Protein AF-A0A831SPI7-F1 (afdb_monomer_lite)

Radius of gyration: 17.7 Å; chains: 1; bounding box: 37×40×50 Å

Structure (mmCIF, N/CA/C/O backbone):
data_AF-A0A831SPI7-F1
#
_entry.id   AF-A0A831SPI7-F1
#
loop_
_atom_site.group_PDB
_atom_site.id
_atom_site.type_symbol
_atom_site.label_atom_id
_atom_site.label_alt_id
_atom_site.label_comp_id
_atom_site.label_asym_id
_atom_site.label_entity_id
_atom_site.label_seq_id
_atom_site.pdbx_PDB_ins_code
_atom_site.Cartn_x
_atom_site.Cartn_y
_atom_site.Cartn_z
_atom_site.occupancy
_atom_site.B_iso_or_equiv
_atom_site.auth_seq_id
_atom_site.auth_comp_id
_atom_site.auth_asym_id
_atom_site.auth_atom_id
_atom_site.pdbx_PDB_model_num
ATOM 1 N N . MET A 1 1 ? -7.071 -15.184 31.768 1.00 44.12 1 MET A N 1
ATOM 2 C CA . MET A 1 1 ? -7.156 -14.038 30.840 1.00 44.12 1 MET A CA 1
ATOM 3 C C . MET A 1 1 ? -6.169 -14.318 29.730 1.00 44.12 1 MET A C 1
ATOM 5 O O . MET A 1 1 ? -5.034 -14.636 30.034 1.00 44.12 1 MET A O 1
ATOM 9 N N . SER A 1 2 ? -6.657 -14.368 28.497 1.00 44.91 2 SER A N 1
ATOM 10 C CA . SER A 1 2 ? -5.990 -14.978 27.350 1.00 44.91 2 SER A CA 1
ATOM 11 C C . SER A 1 2 ? -4.727 -14.231 26.917 1.00 44.91 2 SER A C 1
ATOM 13 O O . SER A 1 2 ? -4.809 -13.075 26.504 1.00 44.91 2 SER A O 1
ATOM 15 N N . ASP A 1 3 ? -3.588 -14.923 26.939 1.00 47.16 3 ASP A N 1
ATOM 16 C CA . ASP A 1 3 ? -2.346 -14.549 26.265 1.00 47.16 3 ASP A CA 1
ATOM 17 C C . ASP A 1 3 ? -2.579 -14.409 24.755 1.00 47.16 3 ASP A C 1
ATOM 19 O O . ASP A 1 3 ? -2.483 -15.361 23.974 1.00 47.16 3 ASP A O 1
ATOM 23 N N . LYS A 1 4 ? -2.913 -13.197 24.316 1.00 54.78 4 LYS A N 1
ATOM 24 C CA . LYS A 1 4 ? -2.901 -12.833 22.902 1.00 54.78 4 LYS A CA 1
ATOM 25 C C . LYS A 1 4 ? -1.438 -12.648 22.503 1.00 54.78 4 LYS A C 1
ATOM 27 O O . LYS A 1 4 ? -0.913 -11.546 22.609 1.00 54.78 4 LYS A O 1
ATOM 32 N N . LYS A 1 5 ? -0.779 -13.729 22.064 1.00 51.09 5 LYS A N 1
ATOM 33 C CA . LYS A 1 5 ? 0.512 -13.652 21.364 1.00 51.09 5 LYS A CA 1
ATOM 34 C C . LYS A 1 5 ? 0.345 -12.721 20.161 1.00 51.09 5 LYS A C 1
ATOM 36 O O . LYS A 1 5 ? -0.219 -13.110 19.139 1.00 51.09 5 LYS A O 1
ATOM 41 N N . THR A 1 6 ? 0.774 -11.476 20.305 1.00 55.69 6 THR A N 1
ATOM 42 C CA . THR A 1 6 ? 0.983 -10.570 19.185 1.00 55.69 6 THR A CA 1
ATOM 43 C C . THR A 1 6 ? 2.224 -11.076 18.474 1.00 55.69 6 THR A C 1
ATOM 45 O O . THR A 1 6 ? 3.334 -10.896 18.959 1.00 55.69 6 THR A O 1
ATOM 48 N N . ASP A 1 7 ? 2.011 -11.805 17.381 1.00 59.31 7 ASP A N 1
ATOM 49 C CA . ASP A 1 7 ? 3.032 -12.051 16.368 1.00 59.31 7 ASP A CA 1
ATOM 50 C C . ASP A 1 7 ? 3.718 -10.709 16.088 1.00 59.31 7 ASP A C 1
ATOM 52 O O . ASP A 1 7 ? 3.061 -9.759 15.650 1.00 59.31 7 ASP A O 1
ATOM 56 N N . ASP A 1 8 ? 4.991 -10.602 16.469 1.00 60.44 8 ASP A N 1
ATOM 57 C CA . ASP A 1 8 ? 5.811 -9.395 16.372 1.00 60.44 8 ASP A CA 1
ATOM 58 C C . ASP A 1 8 ? 6.138 -9.183 14.889 1.00 60.44 8 ASP A C 1
ATOM 60 O O . ASP A 1 8 ? 7.240 -9.440 14.399 1.00 60.44 8 ASP A O 1
ATOM 64 N N . LYS A 1 9 ? 5.106 -8.835 14.114 1.00 69.00 9 LYS A N 1
ATOM 65 C CA . LYS A 1 9 ? 5.231 -8.544 12.694 1.00 69.00 9 LYS A CA 1
ATOM 66 C C . LYS A 1 9 ? 6.093 -7.305 12.595 1.00 69.00 9 LYS A C 1
ATOM 68 O O . LYS A 1 9 ? 5.643 -6.196 12.869 1.00 69.00 9 LYS A O 1
ATOM 73 N N . LYS A 1 10 ? 7.354 -7.510 12.231 1.00 79.12 10 LYS A N 1
ATOM 74 C CA . LYS A 1 10 ? 8.281 -6.424 11.940 1.00 79.12 10 LYS A CA 1
ATOM 75 C C . LYS A 1 10 ? 7.748 -5.681 10.721 1.00 79.12 10 LYS A C 1
ATOM 77 O O . LYS A 1 10 ? 7.676 -6.242 9.630 1.00 79.12 10 LYS A O 1
ATOM 82 N N . TYR A 1 11 ? 7.345 -4.433 10.923 1.00 79.81 11 TYR A N 1
ATOM 83 C CA . TYR A 1 11 ? 6.933 -3.544 9.845 1.00 79.81 11 TYR A CA 1
ATOM 84 C C . TYR A 1 11 ? 8.097 -2.632 9.476 1.00 79.81 11 TYR A C 1
ATOM 86 O O . TYR A 1 11 ? 8.772 -2.089 10.350 1.00 79.81 11 TYR A O 1
ATOM 94 N N . THR A 1 12 ? 8.294 -2.432 8.177 1.00 83.44 12 THR A N 1
ATOM 95 C CA . THR A 1 12 ? 9.218 -1.428 7.649 1.00 83.44 12 THR A CA 1
ATOM 96 C C . THR A 1 12 ? 8.411 -0.258 7.105 1.00 83.44 12 THR A C 1
ATOM 98 O O . THR A 1 12 ? 7.423 -0.451 6.395 1.00 83.44 12 THR A O 1
ATOM 101 N N . THR A 1 13 ? 8.838 0.964 7.419 1.00 85.75 13 THR A N 1
ATOM 102 C CA . THR A 1 13 ? 8.270 2.177 6.828 1.00 85.75 13 THR A CA 1
ATOM 103 C C . THR A 1 13 ? 8.921 2.425 5.475 1.00 85.75 13 THR A C 1
ATOM 105 O O . THR A 1 13 ? 10.136 2.578 5.386 1.00 85.75 13 THR A O 1
ATOM 108 N N . ILE A 1 1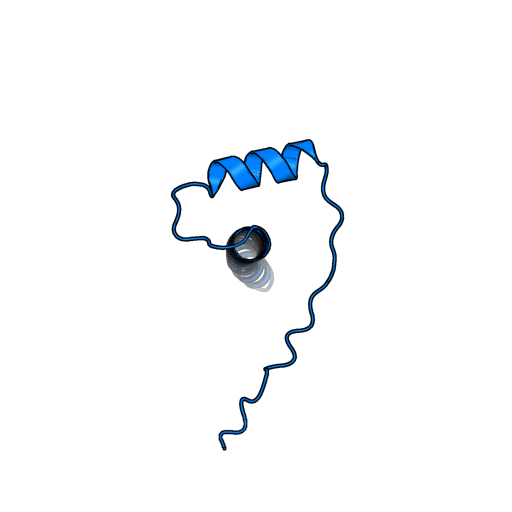4 ? 8.109 2.502 4.425 1.00 84.94 14 ILE A N 1
ATOM 109 C CA . ILE A 1 14 ? 8.552 2.881 3.084 1.00 84.94 14 ILE A CA 1
ATOM 110 C C . ILE A 1 14 ? 8.047 4.283 2.754 1.00 84.94 14 ILE A C 1
ATOM 112 O O . ILE A 1 14 ? 6.903 4.631 3.043 1.00 84.94 14 ILE A O 1
ATOM 116 N N . SER A 1 15 ? 8.903 5.095 2.140 1.00 86.69 15 SER A N 1
ATOM 117 C CA . SER A 1 15 ? 8.488 6.388 1.601 1.00 86.69 15 SER A CA 1
ATOM 118 C C . SER A 1 15 ? 7.996 6.193 0.175 1.00 86.69 15 SER A C 1
ATOM 120 O O . SER A 1 15 ? 8.731 5.691 -0.671 1.00 86.69 15 SER A O 1
ATOM 122 N N . ILE A 1 16 ? 6.759 6.603 -0.092 1.00 86.50 16 ILE A N 1
ATOM 123 C CA . ILE A 1 16 ? 6.178 6.610 -1.434 1.00 86.50 16 ILE A CA 1
ATOM 124 C C . ILE A 1 16 ? 5.695 8.021 -1.770 1.00 86.50 16 ILE A C 1
ATOM 126 O O . ILE A 1 16 ? 5.262 8.746 -0.870 1.00 86.50 16 ILE A O 1
ATOM 130 N N . PRO A 1 17 ? 5.730 8.430 -3.048 1.00 92.38 17 PRO A N 1
ATOM 131 C CA . PRO A 1 17 ? 5.154 9.697 -3.465 1.00 92.38 17 PRO A CA 1
ATOM 132 C C . PRO A 1 17 ? 3.694 9.822 -3.017 1.00 92.38 17 PRO A C 1
ATOM 134 O O . PRO A 1 17 ? 2.868 8.956 -3.315 1.00 92.38 17 PRO A O 1
ATOM 137 N N . THR A 1 18 ? 3.357 10.938 -2.368 1.00 91.38 18 THR A N 1
ATOM 138 C CA . THR A 1 18 ? 1.989 11.285 -1.953 1.00 91.38 18 THR A CA 1
ATOM 139 C C . THR A 1 18 ? 0.935 11.043 -3.044 1.00 91.38 18 THR A C 1
ATOM 141 O O . THR A 1 18 ? -0.065 10.390 -2.746 1.00 91.38 18 THR A O 1
ATOM 144 N N . PRO A 1 19 ? 1.138 11.445 -4.321 1.00 93.56 19 PRO A N 1
ATOM 145 C CA . PRO A 1 19 ? 0.132 11.198 -5.358 1.00 93.56 19 PRO A CA 1
ATOM 146 C C . PRO A 1 19 ? -0.091 9.708 -5.659 1.00 93.56 19 PRO A C 1
ATOM 148 O O . PRO A 1 19 ? -1.188 9.325 -6.067 1.00 93.56 19 PRO A O 1
ATOM 151 N N . LEU A 1 20 ? 0.919 8.852 -5.470 1.00 88.06 20 LEU A N 1
ATOM 152 C CA . LEU A 1 20 ? 0.755 7.404 -5.614 1.00 88.06 20 LEU A CA 1
ATOM 153 C C . LEU A 1 20 ? -0.032 6.831 -4.438 1.00 88.06 20 LEU A C 1
ATOM 155 O O . LEU A 1 20 ? -0.965 6.063 -4.662 1.00 88.06 20 LEU A O 1
ATOM 159 N N . ALA A 1 21 ? 0.280 7.256 -3.211 1.00 88.56 21 ALA A N 1
ATOM 160 C CA . ALA A 1 21 ? -0.459 6.841 -2.021 1.00 88.56 21 ALA A CA 1
ATOM 161 C C . ALA A 1 21 ? -1.961 7.153 -2.148 1.00 88.56 21 ALA A C 1
ATOM 163 O O . ALA A 1 21 ? -2.800 6.297 -1.868 1.00 88.56 21 ALA A O 1
ATOM 164 N N . GLU A 1 22 ? -2.309 8.345 -2.641 1.00 91.19 22 GLU A N 1
ATOM 165 C CA . GLU A 1 22 ? -3.705 8.741 -2.848 1.00 91.19 22 GLU A CA 1
ATOM 166 C C . GLU A 1 22 ? -4.407 7.933 -3.942 1.00 91.19 22 GLU A C 1
ATOM 168 O O . GLU A 1 22 ? -5.558 7.527 -3.768 1.00 91.19 22 GLU A O 1
ATOM 173 N N . LYS A 1 23 ? -3.726 7.655 -5.061 1.00 90.31 23 LYS A N 1
ATOM 174 C CA . LYS A 1 23 ? -4.272 6.788 -6.117 1.00 90.31 23 LYS A CA 1
ATOM 175 C C . LYS A 1 23 ? -4.546 5.382 -5.598 1.00 90.31 23 LYS A C 1
ATOM 177 O O . LYS A 1 23 ? -5.597 4.823 -5.904 1.00 90.31 23 LYS A O 1
ATOM 182 N N . ILE A 1 24 ? -3.627 4.826 -4.808 1.00 88.62 24 ILE A N 1
ATOM 183 C CA . ILE A 1 24 ? -3.805 3.501 -4.212 1.00 88.62 24 ILE A CA 1
ATOM 184 C C . ILE A 1 24 ? -4.975 3.536 -3.228 1.00 88.62 24 ILE A C 1
ATOM 186 O O . ILE A 1 24 ? -5.839 2.671 -3.308 1.00 88.62 24 ILE A O 1
ATOM 190 N N . LYS A 1 25 ? -5.064 4.563 -2.374 1.00 88.00 25 LYS A N 1
ATOM 191 C CA . LYS A 1 25 ? -6.173 4.734 -1.425 1.00 88.00 25 LYS A CA 1
ATOM 192 C C . LYS A 1 25 ? -7.536 4.740 -2.125 1.00 88.00 25 LYS A C 1
ATOM 194 O O . LYS A 1 25 ? -8.421 3.989 -1.735 1.00 88.00 25 LYS A O 1
ATOM 199 N N . LYS A 1 26 ? -7.666 5.511 -3.209 1.00 91.44 26 LYS A N 1
ATOM 200 C CA . LYS A 1 26 ? -8.888 5.544 -4.031 1.00 91.44 26 LYS A CA 1
ATOM 201 C C . LYS A 1 26 ? -9.173 4.214 -4.723 1.00 91.44 26 LYS A C 1
ATOM 203 O O . LYS A 1 26 ? -10.328 3.849 -4.879 1.00 91.44 26 LYS A O 1
ATOM 208 N N . ARG A 1 27 ? -8.134 3.494 -5.155 1.00 87.69 27 ARG A N 1
ATOM 209 C CA . ARG A 1 27 ? -8.283 2.177 -5.790 1.00 87.69 27 ARG A CA 1
ATOM 210 C C . ARG A 1 27 ? -8.768 1.114 -4.801 1.00 87.69 27 ARG A C 1
ATOM 212 O O . ARG A 1 27 ? -9.499 0.222 -5.212 1.00 87.69 27 ARG A O 1
ATOM 219 N N . ILE A 1 28 ? -8.354 1.190 -3.535 1.00 88.94 28 ILE A N 1
ATOM 220 C CA . ILE A 1 28 ? -8.767 0.226 -2.506 1.00 88.94 28 ILE A CA 1
ATOM 221 C C . ILE A 1 28 ? -10.103 0.589 -1.842 1.00 88.94 28 ILE A C 1
ATOM 223 O O . ILE A 1 28 ? -10.712 -0.279 -1.218 1.00 88.94 28 ILE A O 1
ATOM 227 N N . GLU A 1 29 ? -10.586 1.827 -1.983 1.00 86.00 29 GLU A N 1
ATOM 228 C CA . GLU A 1 29 ? -11.924 2.238 -1.542 1.00 86.00 29 GLU A CA 1
ATOM 229 C C . GLU A 1 29 ? -13.000 1.423 -2.278 1.00 86.00 29 GLU A C 1
ATOM 231 O O . GLU A 1 29 ? -13.178 1.541 -3.487 1.00 86.00 29 GLU A O 1
ATOM 236 N N . GLY A 1 30 ? -13.701 0.557 -1.544 1.00 83.31 30 GLY A N 1
ATOM 237 C CA . GLY A 1 30 ? -14.694 -0.372 -2.101 1.00 83.31 30 GLY A CA 1
ATOM 238 C C . GLY A 1 30 ? -14.163 -1.782 -2.375 1.00 83.31 30 GLY A C 1
ATOM 239 O O . GLY A 1 30 ? -14.928 -2.660 -2.764 1.00 83.31 30 GLY A O 1
ATOM 240 N N . THR A 1 31 ? -12.877 -2.028 -2.126 1.00 85.88 31 THR A N 1
ATOM 241 C CA . THR A 1 31 ? -12.304 -3.381 -2.104 1.00 85.88 31 THR A CA 1
ATOM 242 C C . THR A 1 31 ? -12.351 -3.974 -0.692 1.00 85.88 31 THR A C 1
ATOM 244 O O . THR A 1 31 ? -12.610 -3.275 0.286 1.00 85.88 31 THR A O 1
ATOM 247 N N . GLY A 1 32 ? -12.043 -5.267 -0.559 1.00 83.75 32 GLY A N 1
ATOM 248 C CA . GLY A 1 32 ? -11.900 -5.926 0.746 1.00 83.75 32 GLY A CA 1
ATOM 249 C C . GLY A 1 32 ? -10.652 -5.515 1.543 1.00 83.75 32 GLY A C 1
ATOM 250 O O . GLY A 1 32 ? -10.440 -6.020 2.646 1.00 83.75 32 GLY A O 1
ATOM 251 N N . PHE A 1 33 ? -9.804 -4.625 1.015 1.00 86.12 33 PHE A N 1
ATOM 252 C CA . PHE A 1 33 ? -8.593 -4.187 1.702 1.00 86.12 33 PHE A CA 1
ATOM 253 C C . PHE A 1 33 ? -8.901 -3.088 2.722 1.00 86.12 33 PHE A C 1
ATOM 255 O O . PHE A 1 33 ? -9.246 -1.963 2.378 1.00 86.12 33 PHE A O 1
ATOM 262 N N . HIS A 1 34 ? -8.696 -3.405 4.000 1.00 78.94 34 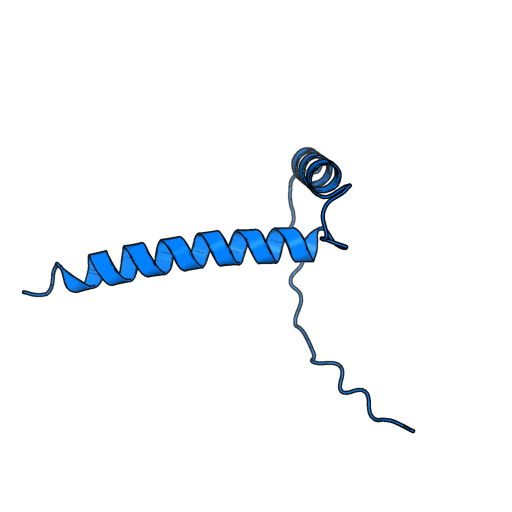HIS A N 1
ATOM 263 C CA . HIS A 1 34 ? -8.871 -2.455 5.101 1.00 78.94 34 HIS A CA 1
ATOM 264 C C . HIS A 1 34 ? -7.682 -1.490 5.270 1.00 78.94 34 HIS A C 1
ATOM 266 O O . HIS A 1 34 ? -7.783 -0.498 5.988 1.00 78.94 34 HIS A O 1
ATOM 272 N N . SER A 1 35 ? -6.535 -1.764 4.635 1.00 84.94 35 SER A N 1
ATOM 273 C CA . SER A 1 35 ? -5.344 -0.927 4.779 1.00 84.94 35 SER A CA 1
ATOM 274 C C . SER A 1 35 ? -4.503 -0.838 3.507 1.00 84.94 35 SER A C 1
ATOM 276 O O . SER A 1 35 ? -4.389 -1.792 2.734 1.00 84.94 35 SER A O 1
ATOM 278 N N . LEU A 1 36 ? -3.867 0.325 3.333 1.00 87.00 36 LEU A N 1
ATOM 279 C CA . LEU A 1 36 ? -2.872 0.580 2.290 1.00 87.00 36 LEU A CA 1
ATOM 280 C C . LEU A 1 36 ? -1.717 -0.423 2.360 1.00 87.00 36 LEU A C 1
ATOM 282 O O . LEU A 1 36 ? -1.297 -0.941 1.331 1.00 87.00 36 LEU A O 1
ATOM 286 N N . SER A 1 37 ? -1.238 -0.730 3.568 1.00 86.56 37 SER A N 1
ATOM 287 C CA . SER A 1 37 ? -0.161 -1.698 3.768 1.00 86.56 37 SER A CA 1
ATOM 288 C C . SER A 1 37 ? -0.571 -3.098 3.322 1.00 86.56 37 SER A C 1
ATOM 290 O O . SER A 1 37 ? 0.201 -3.742 2.626 1.00 86.56 37 SER A O 1
ATOM 292 N N . SER A 1 38 ? -1.791 -3.556 3.626 1.00 86.69 38 SER A N 1
ATOM 293 C CA . SER A 1 38 ? -2.281 -4.862 3.159 1.00 86.69 38 SER A CA 1
ATOM 294 C C . SER A 1 38 ? -2.309 -4.964 1.636 1.00 86.69 38 SER A C 1
ATOM 296 O O . SER A 1 38 ? -1.897 -5.988 1.095 1.00 86.69 38 SER A O 1
ATOM 298 N N . TYR A 1 39 ? -2.763 -3.913 0.952 1.00 89.62 39 TYR A N 1
ATOM 299 C CA . TYR A 1 39 ? -2.785 -3.895 -0.510 1.00 89.62 39 TYR A CA 1
ATOM 300 C C . TYR A 1 39 ? -1.370 -3.886 -1.098 1.00 89.62 39 TYR A C 1
ATOM 302 O O . TYR A 1 39 ? -1.076 -4.666 -1.998 1.00 89.62 39 TYR A O 1
ATOM 310 N N . VAL A 1 40 ? -0.471 -3.054 -0.563 1.00 88.62 40 VAL A N 1
ATOM 311 C CA . VAL A 1 40 ? 0.926 -3.005 -1.024 1.00 88.62 40 VAL A CA 1
ATOM 312 C C . VAL A 1 40 ? 1.624 -4.345 -0.792 1.00 88.62 40 VAL A C 1
ATOM 314 O O . VAL A 1 40 ? 2.275 -4.844 -1.701 1.00 88.62 40 VAL A O 1
ATOM 317 N N . THR A 1 41 ? 1.440 -4.973 0.372 1.00 87.88 41 THR A N 1
ATOM 318 C CA . THR A 1 41 ? 1.990 -6.306 0.659 1.00 87.88 41 THR A CA 1
ATOM 319 C C . THR A 1 41 ? 1.457 -7.365 -0.302 1.00 87.88 41 THR A C 1
ATOM 321 O O . THR A 1 41 ? 2.223 -8.216 -0.741 1.00 87.88 41 THR A O 1
ATOM 324 N N . TYR A 1 42 ? 0.163 -7.324 -0.632 1.00 89.69 42 TYR A N 1
ATOM 325 C CA . TYR A 1 42 ? -0.439 -8.244 -1.598 1.00 89.69 42 TYR A CA 1
ATOM 326 C C . TYR A 1 42 ? 0.196 -8.090 -2.986 1.00 89.69 42 TYR A C 1
ATOM 328 O O . TYR A 1 42 ? 0.659 -9.074 -3.552 1.00 89.69 42 TYR A O 1
ATOM 336 N N . VAL A 1 43 ? 0.294 -6.854 -3.488 1.00 88.19 43 VAL A N 1
ATOM 337 C CA . VAL A 1 43 ? 0.884 -6.572 -4.806 1.00 88.19 43 VAL A CA 1
ATOM 338 C C . VAL A 1 43 ? 2.360 -6.954 -4.846 1.00 88.19 43 VAL A C 1
ATOM 340 O O . VAL A 1 43 ? 2.795 -7.583 -5.801 1.00 88.19 43 VAL A O 1
ATOM 343 N N . LEU A 1 44 ? 3.131 -6.612 -3.810 1.00 86.69 44 LEU A N 1
ATOM 344 C 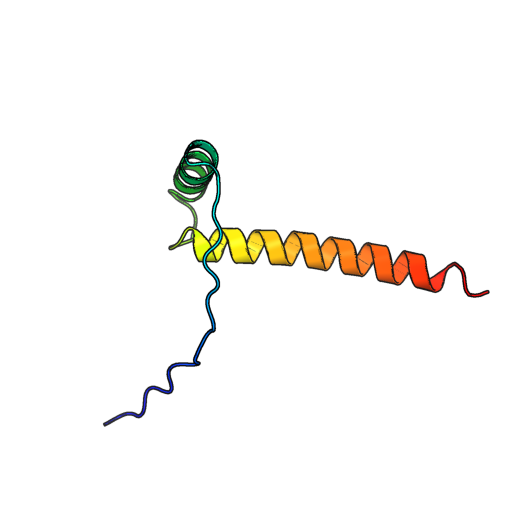CA . LEU A 1 44 ? 4.541 -6.995 -3.731 1.00 86.69 44 LEU A CA 1
ATOM 345 C C . LEU A 1 44 ? 4.708 -8.514 -3.740 1.00 86.69 44 LEU A C 1
ATOM 347 O O . LEU A 1 44 ? 5.614 -9.007 -4.396 1.00 86.69 44 LEU A O 1
ATOM 351 N N . ARG A 1 45 ? 3.831 -9.253 -3.051 1.00 85.19 45 ARG A N 1
ATOM 352 C CA . ARG A 1 45 ? 3.869 -10.716 -3.066 1.00 85.19 45 ARG A CA 1
ATOM 353 C C . ARG A 1 45 ? 3.554 -11.277 -4.447 1.00 85.19 45 ARG A C 1
ATOM 355 O O . ARG A 1 45 ? 4.306 -12.121 -4.894 1.00 85.19 45 ARG A O 1
ATOM 362 N N . GLU A 1 46 ? 2.495 -10.812 -5.110 1.00 85.81 46 GLU A N 1
ATOM 363 C CA . GLU A 1 46 ? 2.181 -11.269 -6.474 1.00 85.81 46 GLU A CA 1
ATOM 364 C C . GLU A 1 46 ? 3.330 -10.999 -7.447 1.00 85.81 46 GLU A C 1
ATOM 366 O O . GLU A 1 46 ? 3.709 -11.884 -8.203 1.00 85.81 46 GLU A O 1
ATOM 371 N N . VAL A 1 47 ? 3.907 -9.794 -7.407 1.00 85.94 47 VAL A N 1
ATOM 372 C CA . VAL A 1 47 ? 5.011 -9.425 -8.303 1.00 85.94 47 VAL A CA 1
ATOM 373 C C . VAL A 1 47 ? 6.253 -10.272 -8.028 1.00 85.94 47 VAL A C 1
ATOM 375 O O . VAL A 1 47 ? 6.886 -10.722 -8.974 1.00 85.94 47 VAL A O 1
ATOM 378 N N . LEU A 1 48 ? 6.589 -10.511 -6.756 1.00 81.88 48 LEU A N 1
ATOM 379 C CA . LEU A 1 48 ? 7.728 -11.355 -6.394 1.00 81.88 48 LEU A CA 1
ATOM 380 C C . LEU A 1 48 ? 7.489 -12.824 -6.753 1.00 81.88 48 LEU A C 1
ATOM 382 O O . LEU A 1 48 ? 8.383 -13.438 -7.310 1.00 81.88 48 LEU A O 1
ATOM 386 N N . SER A 1 49 ? 6.295 -13.368 -6.507 1.00 77.44 49 SER A N 1
ATOM 387 C CA . SER A 1 49 ? 5.974 -14.750 -6.883 1.00 77.44 49 SER A CA 1
ATOM 388 C C . SER A 1 49 ? 5.996 -14.957 -8.399 1.00 77.44 49 SER A C 1
ATOM 390 O O . SER A 1 49 ? 6.482 -15.982 -8.853 1.00 77.44 49 SER A O 1
ATOM 392 N N . GLY A 1 50 ? 5.543 -13.974 -9.186 1.00 67.88 50 GLY A N 1
ATOM 393 C CA . GLY A 1 50 ? 5.672 -14.034 -10.645 1.00 67.88 50 GLY A CA 1
ATOM 394 C C . GLY A 1 50 ? 7.126 -13.960 -11.126 1.00 67.88 50 GLY A C 1
ATOM 395 O O . GLY A 1 50 ? 7.473 -14.600 -12.109 1.00 67.88 50 GLY A O 1
ATOM 396 N N . MET A 1 51 ? 7.990 -13.222 -10.421 1.00 61.34 51 MET A N 1
ATOM 397 C CA . MET A 1 51 ? 9.425 -13.161 -10.728 1.00 61.34 51 MET A CA 1
ATOM 398 C C . MET A 1 51 ? 10.176 -14.428 -10.301 1.00 61.34 51 MET A C 1
ATOM 400 O O . MET A 1 51 ? 11.084 -14.839 -11.009 1.00 61.34 51 MET A O 1
ATOM 404 N N . GLU A 1 52 ? 9.811 -15.052 -9.177 1.00 56.97 52 GLU A N 1
ATOM 405 C CA . GLU A 1 52 ? 10.395 -16.329 -8.738 1.00 56.97 52 GLU A CA 1
ATOM 406 C C . GLU A 1 52 ? 10.054 -17.463 -9.716 1.00 56.97 52 GLU A C 1
ATOM 408 O O . GLU A 1 52 ? 10.928 -18.260 -10.036 1.00 56.97 52 GLU A O 1
ATOM 413 N N . GLU A 1 53 ? 8.830 -17.504 -10.256 1.00 54.09 53 GLU A N 1
ATOM 414 C CA . GLU A 1 53 ? 8.459 -18.464 -11.308 1.00 54.09 53 GLU A CA 1
ATOM 415 C C . GLU A 1 53 ? 9.266 -18.235 -12.603 1.00 54.09 53 GLU A C 1
ATO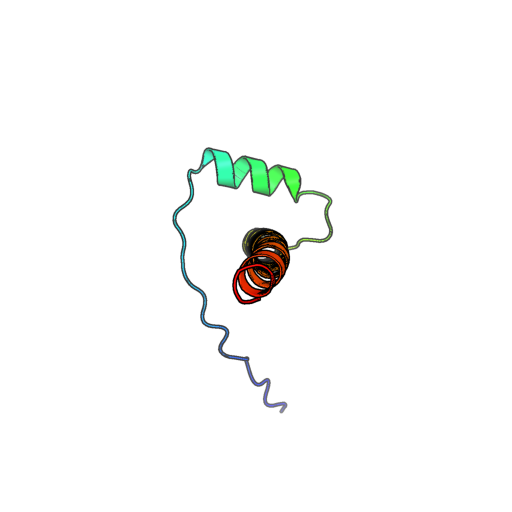M 417 O O . GLU A 1 53 ? 9.736 -19.192 -13.216 1.00 54.09 53 GLU A O 1
ATOM 422 N N . GLU A 1 54 ? 9.502 -16.978 -12.996 1.00 51.41 54 GLU A N 1
ATOM 423 C CA . GLU A 1 54 ? 10.332 -16.645 -14.165 1.00 51.41 54 GLU A CA 1
ATOM 424 C C . GLU A 1 54 ? 11.837 -16.907 -13.931 1.00 51.41 54 GLU A C 1
ATOM 426 O O . GLU A 1 54 ? 12.534 -17.337 -14.853 1.00 51.41 54 GLU A O 1
ATOM 431 N N . GLU A 1 55 ? 12.359 -16.688 -12.717 1.00 50.84 55 GLU A N 1
ATOM 432 C CA . GLU A 1 55 ? 13.752 -16.992 -12.362 1.00 50.84 55 GLU A CA 1
ATOM 433 C C . GLU A 1 55 ? 13.992 -18.503 -12.200 1.00 50.84 55 GLU A C 1
ATOM 435 O O . GLU A 1 55 ? 15.004 -18.996 -12.696 1.00 50.84 55 GLU A O 1
ATOM 440 N N . GLU A 1 56 ? 13.083 -19.276 -11.595 1.00 50.66 56 GLU A N 1
ATOM 441 C CA . GLU A 1 56 ? 13.219 -20.742 -11.510 1.00 50.66 56 GLU A CA 1
ATOM 442 C C . GLU A 1 56 ? 13.190 -21.408 -12.902 1.00 50.66 56 GLU A C 1
ATOM 444 O O . GLU A 1 56 ? 13.960 -22.342 -13.161 1.00 50.66 56 GLU A O 1
ATOM 449 N N . GLU A 1 57 ? 12.379 -20.906 -13.840 1.00 51.28 57 GLU A N 1
ATOM 450 C CA . GLU A 1 57 ? 12.394 -21.366 -15.239 1.00 51.28 57 GLU A CA 1
ATOM 451 C C . GLU A 1 57 ? 13.650 -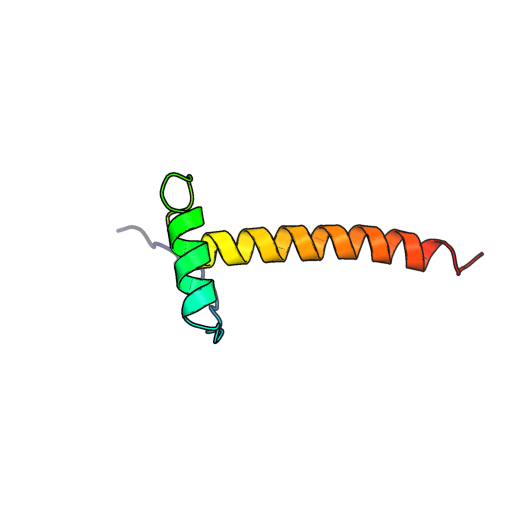20.923 -16.013 1.00 51.28 57 GLU A C 1
ATOM 453 O O . GLU A 1 57 ? 14.093 -21.625 -16.930 1.00 51.28 57 GLU A O 1
ATOM 458 N N . ALA A 1 58 ? 14.246 -19.778 -15.663 1.00 49.81 58 ALA A N 1
ATOM 459 C CA . ALA A 1 58 ? 15.470 -19.284 -16.294 1.00 49.81 58 ALA A CA 1
ATOM 460 C C . ALA A 1 58 ? 16.732 -19.998 -15.776 1.00 49.81 58 ALA A C 1
ATOM 462 O O . ALA A 1 58 ? 17.608 -20.341 -16.570 1.00 49.81 58 ALA A O 1
ATOM 463 N N . PHE A 1 59 ? 16.811 -20.295 -14.475 1.00 49.41 59 PHE A N 1
ATOM 464 C CA . PHE A 1 59 ? 17.945 -21.005 -13.869 1.00 49.41 59 PHE A CA 1
ATOM 465 C C . PHE A 1 59 ? 17.978 -22.506 -14.194 1.00 49.41 59 PHE A C 1
ATOM 467 O O . PHE A 1 59 ? 19.029 -23.129 -14.069 1.00 49.41 59 PHE A O 1
ATOM 474 N N . THR A 1 60 ? 16.869 -23.101 -14.643 1.00 54.16 60 THR A N 1
ATOM 475 C CA . THR A 1 60 ? 16.815 -24.525 -15.025 1.00 54.16 60 THR A CA 1
ATOM 476 C C . THR A 1 60 ? 17.118 -24.793 -16.501 1.00 54.16 60 THR A C 1
ATOM 478 O O . THR A 1 60 ? 17.313 -25.950 -16.868 1.00 54.16 60 THR A O 1
ATOM 481 N N . LYS A 1 61 ? 17.192 -23.762 -17.357 1.00 54.66 61 LYS A N 1
ATOM 482 C CA . LYS A 1 61 ? 17.490 -23.923 -18.796 1.00 54.66 61 LYS A CA 1
ATOM 483 C C . LYS A 1 61 ? 18.949 -23.712 -19.198 1.00 54.66 61 LYS A C 1
ATOM 485 O O . LYS A 1 61 ? 19.287 -24.060 -20.325 1.00 54.66 61 LYS A O 1
ATOM 490 N N . GLU A 1 62 ? 19.793 -23.157 -1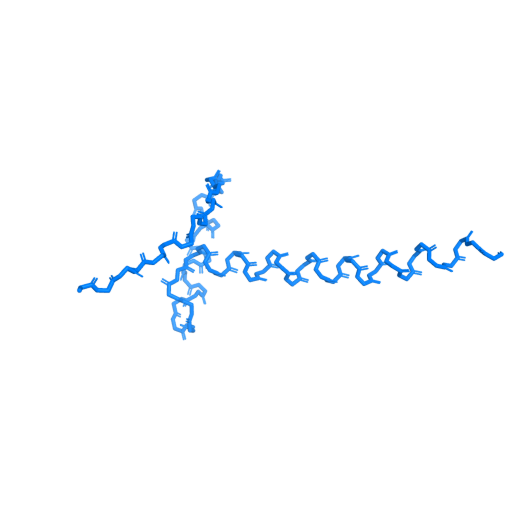8.331 1.00 56.16 62 GLU A N 1
ATOM 491 C CA . GLU A 1 62 ? 21.223 -22.942 -18.629 1.00 56.16 62 GLU A CA 1
ATOM 492 C C . GLU A 1 62 ? 22.168 -23.995 -18.016 1.00 56.16 62 GLU A C 1
ATOM 494 O O . GLU A 1 62 ? 23.378 -23.873 -18.180 1.00 56.16 62 GLU A O 1
ATOM 499 N N . ASP A 1 63 ? 21.645 -25.048 -17.374 1.00 53.16 63 ASP A N 1
ATOM 500 C CA . ASP A 1 63 ? 22.455 -26.129 -16.773 1.00 53.16 63 ASP A CA 1
ATOM 501 C C . ASP A 1 63 ? 22.245 -27.508 -17.453 1.00 53.16 63 ASP A C 1
ATOM 503 O O . ASP A 1 63 ? 22.272 -28.546 -16.793 1.00 53.16 63 ASP A O 1
ATOM 507 N N . GLU A 1 64 ? 22.043 -27.535 -18.782 1.00 43.34 64 GLU A N 1
ATOM 508 C CA . GLU A 1 64 ? 22.174 -28.758 -19.612 1.00 43.34 64 GLU A CA 1
ATOM 509 C C . GLU A 1 64 ? 23.180 -28.583 -20.762 1.00 43.34 64 GLU A C 1
ATOM 511 O O . GLU A 1 64 ? 23.078 -27.582 -21.512 1.00 43.34 64 GLU A O 1
#

Secondary structure (DSSP, 8-state):
-----------------HHHHHHHHHHHTTSS---HHHHHHHHHHHHHHHHHHHHHHHHTTS--

Foldseek 3Di:
DDDPPPPPPDDDDDDDPPVVLVVLVVVCVVPPDPDPVVVVVVVVVVVVVVVVVVVVVVVVVPPD

Sequence (64 aa):
MSDKKTDDKKYTTISIPTPLAEKIKKRIEGTGFHSLSSYVTYVLREVLSGMEEEEEEAFTKEDE

pLDDT: mean 74.28, std 16.57, range [43.34, 93.56]